Protein AF-A0A6N8U430-F1 (afdb_monomer_lite)

Structure (mmCIF, N/CA/C/O backbone):
data_AF-A0A6N8U430-F1
#
_entry.id   AF-A0A6N8U430-F1
#
loop_
_atom_site.group_PDB
_atom_site.id
_atom_site.type_symbol
_atom_site.label_atom_id
_atom_site.label_alt_id
_atom_site.label_comp_id
_atom_site.label_asym_id
_atom_site.label_entity_id
_atom_site.label_seq_id
_atom_site.pdbx_PDB_ins_code
_atom_site.Cartn_x
_atom_site.Cartn_y
_atom_site.Cartn_z
_atom_site.occupancy
_atom_site.B_iso_or_equiv
_atom_site.auth_seq_id
_atom_site.auth_comp_id
_atom_site.auth_asym_id
_atom_site.auth_atom_id
_atom_site.pdbx_PDB_model_num
ATOM 1 N N . MET A 1 1 ? -31.272 -9.610 10.798 1.00 34.94 1 MET A N 1
ATOM 2 C CA . MET A 1 1 ? -29.888 -9.736 10.284 1.00 34.94 1 MET A CA 1
ATOM 3 C C . MET A 1 1 ? -29.123 -8.487 10.704 1.00 34.94 1 MET A C 1
ATOM 5 O O . MET A 1 1 ? -29.225 -7.465 10.034 1.00 34.94 1 MET A O 1
ATOM 9 N N . ASN A 1 2 ? -28.458 -8.529 11.863 1.00 43.12 2 ASN A N 1
ATOM 10 C CA . ASN A 1 2 ? -27.751 -7.370 12.415 1.00 43.12 2 ASN A CA 1
ATOM 11 C C . ASN A 1 2 ? -26.486 -7.140 11.589 1.00 43.12 2 ASN A C 1
ATOM 13 O O . ASN A 1 2 ? -25.552 -7.940 11.622 1.00 43.12 2 ASN A O 1
ATOM 17 N N . LYS A 1 3 ? -26.488 -6.082 10.775 1.00 47.75 3 LYS A N 1
ATOM 18 C CA . LYS A 1 3 ? -25.328 -5.702 9.971 1.00 47.75 3 LYS A CA 1
ATOM 19 C C . LYS A 1 3 ? -24.242 -5.220 10.930 1.00 47.75 3 LYS A C 1
ATOM 21 O O . LYS A 1 3 ? -24.409 -4.183 11.567 1.00 47.75 3 LYS A O 1
ATOM 26 N N . LYS A 1 4 ? -23.153 -5.983 11.047 1.00 56.66 4 LYS A N 1
ATOM 27 C CA . LYS A 1 4 ? -21.955 -5.568 11.781 1.00 56.66 4 LYS A CA 1
ATOM 28 C C . LYS A 1 4 ? -21.473 -4.236 11.204 1.00 56.66 4 LYS A C 1
ATOM 30 O O . LYS A 1 4 ? -21.174 -4.157 10.013 1.00 56.66 4 LYS A O 1
ATOM 35 N N . LYS A 1 5 ? -21.453 -3.182 12.022 1.00 60.72 5 LYS A N 1
ATOM 36 C CA . LYS A 1 5 ? -20.896 -1.888 11.620 1.00 60.72 5 LYS A CA 1
ATOM 37 C C . LYS A 1 5 ? -19.378 -2.003 11.654 1.00 60.72 5 LYS A C 1
ATOM 39 O O . LYS A 1 5 ? -18.783 -2.023 12.726 1.00 60.72 5 LYS A O 1
ATOM 44 N N . VAL A 1 6 ? -18.767 -2.089 10.477 1.00 66.06 6 VAL A N 1
ATOM 45 C CA . VAL A 1 6 ? -17.321 -1.897 10.332 1.00 66.06 6 VAL A CA 1
ATOM 46 C C . VAL A 1 6 ? -17.004 -0.480 10.812 1.00 66.06 6 VAL A C 1
ATOM 48 O O . VAL A 1 6 ? -17.709 0.468 10.454 1.00 66.06 6 VAL A O 1
ATOM 51 N N . SER A 1 7 ? -16.000 -0.332 11.672 1.00 75.50 7 SER A N 1
ATOM 52 C CA . SER A 1 7 ? -15.659 0.973 12.232 1.00 75.50 7 SER A CA 1
ATOM 53 C C . SER A 1 7 ? -15.101 1.894 11.140 1.00 75.50 7 SER A C 1
ATOM 55 O O . SER A 1 7 ? -14.359 1.467 10.254 1.00 75.50 7 SER A O 1
ATOM 57 N N . VAL A 1 8 ? -15.462 3.179 11.205 1.00 77.88 8 VAL A N 1
ATOM 58 C CA . VAL A 1 8 ? -14.987 4.225 10.281 1.00 77.88 8 VAL A CA 1
ATOM 59 C C . VAL A 1 8 ? -13.467 4.171 10.028 1.00 77.88 8 VAL A C 1
ATOM 61 O O . VAL A 1 8 ? -13.094 4.188 8.859 1.00 77.88 8 VAL A O 1
ATOM 64 N N . PRO A 1 9 ? -12.574 4.030 11.035 1.00 78.00 9 PRO A N 1
ATOM 65 C CA . PRO A 1 9 ? -11.128 3.980 10.785 1.00 78.00 9 PRO A CA 1
ATOM 66 C C . PRO A 1 9 ? -10.676 2.778 9.943 1.00 78.00 9 PRO A C 1
ATOM 68 O O . PRO A 1 9 ? -9.75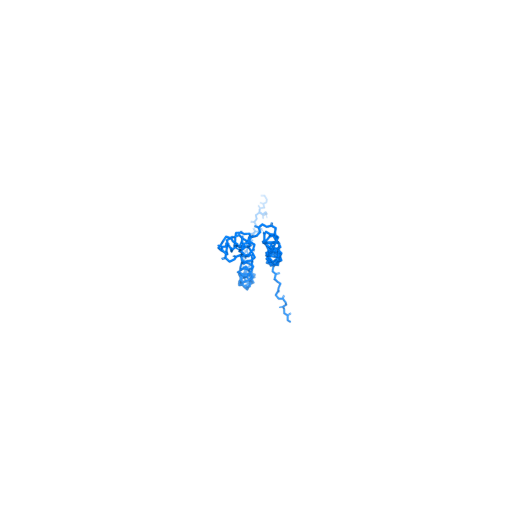4 2.906 9.139 1.00 78.00 9 PRO A O 1
ATOM 71 N N . VAL A 1 10 ? -11.333 1.622 10.084 1.00 80.81 10 VAL A N 1
ATOM 72 C CA . VAL A 1 10 ? -11.032 0.427 9.280 1.00 80.81 10 VAL A CA 1
ATOM 73 C C . VAL A 1 10 ? -11.380 0.671 7.813 1.00 80.81 10 VAL A C 1
ATOM 75 O O . VAL A 1 10 ? -10.610 0.317 6.923 1.00 80.81 10 VAL A O 1
ATOM 78 N N . ILE A 1 11 ? -12.513 1.329 7.554 1.00 83.81 11 ILE A N 1
ATOM 79 C CA . ILE A 1 11 ? -12.934 1.692 6.196 1.00 83.81 11 ILE A CA 1
ATOM 80 C C . ILE A 1 11 ? -11.916 2.637 5.555 1.00 83.81 11 ILE A C 1
ATOM 82 O O . ILE A 1 11 ? -11.516 2.413 4.414 1.00 83.81 11 ILE A O 1
ATOM 86 N N . THR A 1 12 ? -11.438 3.646 6.287 1.00 85.50 12 THR A N 1
ATOM 87 C CA . THR A 1 12 ? -10.429 4.580 5.773 1.00 85.50 12 THR A CA 1
ATOM 88 C C . THR A 1 12 ? -9.127 3.861 5.413 1.00 85.50 12 THR A C 1
ATOM 90 O O . THR A 1 12 ? -8.582 4.101 4.338 1.00 85.50 12 THR A O 1
ATOM 93 N N . LEU A 1 13 ? -8.658 2.927 6.252 1.00 84.75 13 LEU A N 1
ATOM 94 C CA . LEU A 1 13 ? -7.460 2.122 5.970 1.00 84.75 13 LEU A CA 1
ATOM 95 C C . LEU A 1 13 ? -7.605 1.282 4.696 1.00 84.75 13 LEU A C 1
ATOM 97 O O . LEU A 1 13 ? -6.679 1.241 3.885 1.00 84.75 13 LEU A O 1
ATOM 101 N N . TYR A 1 14 ? -8.769 0.663 4.481 1.00 83.88 14 TYR A N 1
ATOM 102 C CA . TYR A 1 14 ? -9.031 -0.080 3.248 1.00 83.88 14 TYR A CA 1
ATOM 103 C C . TYR A 1 14 ? -9.043 0.823 2.013 1.00 83.88 14 TYR A C 1
ATOM 105 O O . TYR A 1 14 ? -8.456 0.464 0.994 1.00 83.88 14 TYR A O 1
ATOM 113 N N . VAL A 1 15 ? -9.667 2.002 2.096 1.00 88.75 15 VAL A N 1
ATOM 114 C CA . VAL A 1 15 ? -9.686 2.962 0.982 1.00 88.75 15 VAL A CA 1
ATOM 115 C C . VAL A 1 15 ? -8.267 3.420 0.639 1.00 88.75 15 VAL A C 1
ATOM 117 O O . VAL A 1 15 ? -7.897 3.401 -0.534 1.00 88.75 15 VAL A O 1
ATOM 120 N N . LEU A 1 16 ? -7.441 3.754 1.639 1.00 87.81 16 LEU A N 1
ATOM 121 C CA . LEU A 1 16 ? -6.037 4.096 1.397 1.00 87.81 16 LEU A CA 1
ATOM 122 C C . LEU A 1 16 ? -5.270 2.932 0.757 1.00 87.81 16 LEU A C 1
ATOM 124 O O . LEU A 1 16 ? -4.517 3.160 -0.186 1.00 87.81 16 LEU A O 1
ATOM 128 N N . ALA A 1 17 ? -5.474 1.694 1.216 1.00 86.88 17 ALA A N 1
ATOM 129 C CA . ALA A 1 17 ? -4.811 0.528 0.633 1.00 86.88 17 ALA A CA 1
ATOM 130 C C . ALA A 1 17 ? -5.118 0.381 -0.868 1.00 86.88 17 ALA A C 1
ATOM 132 O O . ALA A 1 17 ? -4.207 0.156 -1.665 1.00 86.88 17 ALA A O 1
ATOM 133 N N . VAL A 1 18 ? -6.382 0.569 -1.267 1.00 89.38 18 VAL A N 1
ATOM 134 C CA . VAL A 1 18 ? -6.797 0.526 -2.679 1.00 89.38 18 VAL A CA 1
ATOM 135 C C . VAL A 1 18 ? -6.157 1.660 -3.481 1.00 89.38 18 VAL A C 1
ATOM 137 O O . VAL A 1 18 ? -5.678 1.420 -4.587 1.00 89.38 18 VAL A O 1
ATOM 140 N N . ILE A 1 19 ? -6.087 2.873 -2.926 1.00 91.31 19 ILE A N 1
ATOM 141 C CA . ILE A 1 19 ? -5.424 4.013 -3.579 1.00 91.31 19 ILE A CA 1
ATOM 142 C C . ILE A 1 19 ? -3.941 3.707 -3.827 1.00 91.31 19 ILE A C 1
ATOM 144 O O . ILE A 1 19 ? -3.464 3.876 -4.947 1.00 91.31 19 ILE A O 1
ATOM 148 N N . PHE A 1 20 ? -3.222 3.197 -2.823 1.00 88.94 20 PHE A N 1
ATOM 149 C CA . PHE A 1 20 ? -1.814 2.814 -2.971 1.00 88.94 20 PHE A CA 1
ATOM 150 C C . PHE A 1 20 ? -1.609 1.701 -4.004 1.00 88.94 20 PHE A C 1
ATOM 152 O O . PHE A 1 20 ? -0.623 1.724 -4.738 1.00 88.94 20 PHE A O 1
ATOM 159 N N . LEU A 1 21 ? -2.551 0.762 -4.109 1.00 87.75 21 LEU A N 1
ATOM 160 C CA . LEU A 1 21 ? -2.506 -0.305 -5.107 1.00 87.75 21 LEU A CA 1
ATOM 161 C C . LEU A 1 21 ? -2.682 0.252 -6.530 1.00 87.75 21 LEU A C 1
ATOM 163 O O . LEU A 1 21 ? -1.920 -0.109 -7.427 1.00 87.75 21 LEU A O 1
ATOM 167 N N . LEU A 1 22 ? -3.626 1.177 -6.730 1.00 90.25 22 LEU A N 1
ATOM 168 C CA . LEU A 1 22 ? -3.826 1.853 -8.017 1.00 90.25 22 LEU A CA 1
ATOM 169 C C . LEU A 1 22 ? -2.605 2.691 -8.418 1.00 90.25 22 LEU A C 1
ATOM 171 O O . LEU A 1 22 ? -2.178 2.629 -9.570 1.00 90.25 22 LEU A O 1
ATOM 175 N N . ILE A 1 23 ? -2.010 3.423 -7.470 1.00 86.94 23 ILE A N 1
ATOM 176 C CA . ILE A 1 23 ? -0.772 4.184 -7.698 1.00 86.94 23 ILE A CA 1
ATOM 177 C C . ILE A 1 23 ? 0.374 3.237 -8.070 1.00 86.94 23 ILE A C 1
ATOM 179 O O . ILE A 1 23 ? 1.075 3.488 -9.046 1.00 86.94 23 ILE A O 1
ATOM 183 N N . GLY A 1 24 ? 0.530 2.117 -7.357 1.00 84.50 24 GLY A N 1
ATOM 184 C CA . GLY A 1 24 ? 1.534 1.102 -7.678 1.00 84.50 24 GLY A CA 1
ATOM 185 C C . GLY A 1 24 ? 1.369 0.542 -9.094 1.00 84.50 24 GLY A C 1
ATOM 186 O O . GLY A 1 24 ? 2.342 0.470 -9.842 1.00 84.50 24 GLY A O 1
ATOM 187 N N . ALA A 1 25 ? 0.138 0.219 -9.504 1.00 85.75 25 ALA A N 1
ATOM 188 C CA . ALA A 1 25 ? -0.155 -0.244 -10.861 1.00 85.75 25 ALA A CA 1
ATOM 189 C C . ALA A 1 25 ? 0.168 0.818 -11.930 1.00 85.75 25 ALA A C 1
ATOM 191 O O . ALA A 1 25 ? 0.727 0.491 -12.978 1.00 85.75 25 ALA A O 1
ATOM 192 N N . PHE A 1 26 ? -0.125 2.092 -11.654 1.00 85.94 26 PHE A N 1
ATOM 193 C CA . PHE A 1 26 ? 0.234 3.198 -12.540 1.00 85.94 26 PHE A CA 1
ATOM 194 C C . PHE A 1 26 ? 1.757 3.389 -12.645 1.00 85.94 26 PHE A C 1
ATOM 196 O O . PHE A 1 26 ? 2.279 3.552 -13.746 1.00 85.94 26 PHE A O 1
ATOM 203 N N . SER A 1 27 ? 2.491 3.284 -11.532 1.00 81.12 27 SER A N 1
ATOM 204 C CA . SER A 1 27 ? 3.961 3.347 -11.518 1.00 81.12 27 SER A CA 1
ATOM 205 C C . SER A 1 27 ? 4.611 2.246 -12.358 1.00 81.12 27 SER A C 1
ATOM 207 O O . SER A 1 27 ? 5.626 2.496 -13.013 1.00 81.12 27 SER A O 1
ATOM 209 N N . VAL A 1 28 ? 4.021 1.045 -12.393 1.00 82.19 28 VAL A N 1
ATOM 210 C CA . VAL A 1 28 ? 4.479 -0.043 -13.272 1.00 82.19 28 VAL A CA 1
ATOM 211 C C . VAL A 1 28 ? 4.317 0.350 -14.741 1.00 82.19 28 VAL A C 1
ATOM 213 O O . VAL A 1 28 ? 5.257 0.196 -15.518 1.00 82.19 28 VAL A O 1
ATOM 216 N N . TRP A 1 29 ? 3.162 0.901 -15.124 1.00 80.12 29 TRP A N 1
ATOM 217 C CA . TRP A 1 29 ? 2.936 1.365 -16.496 1.00 80.12 29 TRP A CA 1
ATOM 218 C C . TRP A 1 29 ? 3.917 2.472 -16.891 1.00 80.12 29 TRP A C 1
ATOM 220 O O . TRP A 1 29 ? 4.557 2.400 -17.938 1.00 80.12 29 TRP A O 1
ATOM 230 N N . HIS A 1 30 ? 4.079 3.479 -16.035 1.00 79.19 30 HIS A N 1
ATOM 231 C CA . HIS A 1 30 ? 4.978 4.600 -16.295 1.00 79.19 30 HIS A CA 1
ATOM 232 C C . HIS A 1 30 ? 6.441 4.143 -16.428 1.00 79.19 30 HIS A C 1
ATOM 234 O O . HIS A 1 30 ? 7.172 4.588 -17.312 1.00 79.19 30 HIS A O 1
ATOM 240 N N . SER A 1 31 ? 6.876 3.207 -15.580 1.00 74.69 31 SER A N 1
ATOM 241 C CA . SER A 1 31 ? 8.217 2.615 -15.665 1.00 74.69 31 SER A CA 1
ATOM 242 C C . SER A 1 31 ? 8.416 1.818 -16.960 1.00 74.69 31 SER A C 1
ATOM 244 O O . SER A 1 31 ? 9.505 1.837 -17.536 1.00 74.69 31 SER A O 1
ATOM 246 N N . TYR A 1 32 ? 7.365 1.157 -17.455 1.00 76.19 32 TYR A N 1
ATOM 247 C CA . TYR A 1 32 ? 7.393 0.450 -18.737 1.00 76.19 32 TYR A CA 1
ATOM 248 C C . TYR A 1 32 ? 7.582 1.394 -19.912 1.00 76.19 32 TYR A C 1
ATOM 250 O O . TYR A 1 32 ? 8.444 1.155 -20.758 1.00 76.19 32 TYR A O 1
ATOM 258 N N . GLU A 1 33 ? 6.831 2.488 -19.934 1.00 78.31 33 GLU A N 1
ATOM 259 C CA . GLU A 1 33 ? 6.941 3.504 -20.974 1.00 78.31 33 GLU A CA 1
ATOM 260 C C . GLU A 1 33 ? 8.336 4.153 -20.983 1.00 78.31 33 GLU A C 1
ATOM 262 O O . GLU A 1 33 ? 8.950 4.292 -22.042 1.00 78.31 33 GLU A O 1
ATOM 267 N N . TYR A 1 34 ? 8.897 4.433 -19.801 1.00 72.06 34 TYR A N 1
ATOM 268 C CA . TYR A 1 34 ? 10.253 4.968 -19.654 1.00 72.06 34 TYR A CA 1
ATOM 269 C C . TYR A 1 34 ? 11.331 4.025 -20.214 1.00 72.06 34 TYR A C 1
ATOM 271 O O . TYR A 1 34 ? 12.177 4.435 -21.011 1.00 72.06 34 TYR A O 1
ATOM 279 N N . ILE A 1 35 ? 11.289 2.740 -19.848 1.00 73.81 35 ILE A N 1
ATOM 280 C CA . ILE A 1 35 ? 12.262 1.751 -20.334 1.00 73.81 35 ILE A CA 1
ATOM 281 C C . ILE A 1 35 ? 12.094 1.500 -21.835 1.00 73.81 35 ILE A C 1
ATOM 283 O O . ILE A 1 35 ? 13.087 1.428 -22.557 1.00 73.81 35 ILE A O 1
ATOM 287 N N . SER A 1 36 ? 10.856 1.422 -22.322 1.00 67.38 36 SER A N 1
ATOM 288 C CA . SER A 1 36 ? 10.542 1.307 -23.750 1.00 67.38 36 SER A CA 1
ATOM 289 C C . SER A 1 36 ? 11.130 2.473 -24.563 1.00 67.38 36 SER A C 1
ATOM 291 O O . SER A 1 36 ? 11.758 2.271 -25.609 1.00 67.38 36 SER A O 1
ATOM 293 N N . GLY A 1 37 ? 11.033 3.700 -24.040 1.00 67.62 37 GLY A N 1
ATOM 294 C CA . GLY A 1 37 ? 11.652 4.880 -24.643 1.00 67.62 37 GLY A CA 1
ATOM 295 C C . GLY A 1 37 ? 13.180 4.784 -24.731 1.00 67.62 37 GLY A C 1
ATOM 296 O O . GLY A 1 37 ? 13.767 5.114 -25.764 1.00 67.62 37 GLY A O 1
ATOM 297 N N . LEU A 1 38 ? 13.844 4.266 -23.694 1.00 65.19 38 LEU A N 1
ATOM 298 C CA . LEU A 1 38 ? 15.305 4.108 -23.677 1.00 65.19 38 LEU A CA 1
ATOM 299 C C . LEU A 1 38 ? 15.814 3.083 -24.701 1.00 65.19 38 LEU A C 1
ATOM 301 O O . LEU A 1 38 ? 16.859 3.299 -25.316 1.00 65.19 38 LEU A O 1
ATOM 305 N N . VAL A 1 39 ? 15.060 2.007 -24.930 1.00 62.97 39 VAL A N 1
ATOM 306 C CA . VAL A 1 39 ? 15.362 0.980 -25.945 1.00 62.97 39 VAL A CA 1
ATOM 307 C C . VAL A 1 39 ? 15.312 1.564 -27.347 1.00 62.97 39 VAL A C 1
ATOM 309 O O . VAL A 1 39 ? 16.211 1.335 -28.153 1.00 62.97 39 VAL A O 1
ATOM 312 N N . THR A 1 40 ? 14.284 2.368 -27.609 1.00 61.38 40 THR A N 1
ATOM 313 C CA . THR A 1 40 ? 14.022 2.941 -28.932 1.00 61.38 40 THR A CA 1
ATOM 314 C C . THR A 1 40 ? 15.012 4.057 -29.285 1.00 61.38 40 THR A C 1
ATOM 316 O O . THR A 1 40 ? 15.345 4.235 -30.453 1.00 61.38 40 THR A O 1
ATOM 319 N N . THR A 1 41 ? 15.517 4.788 -28.283 1.00 61.03 41 THR A N 1
ATOM 320 C CA . THR A 1 41 ? 16.318 6.007 -28.504 1.00 61.03 41 THR A CA 1
ATOM 321 C C . THR A 1 41 ? 17.828 5.788 -28.353 1.00 61.03 41 THR A C 1
ATOM 323 O O . THR A 1 41 ? 18.604 6.433 -29.049 1.00 61.03 41 THR A O 1
ATOM 326 N N . ASN A 1 42 ? 18.267 4.878 -27.472 1.00 60.53 42 ASN A N 1
ATOM 327 C CA . ASN A 1 42 ? 19.689 4.705 -27.132 1.00 60.53 42 ASN A CA 1
ATOM 328 C C . ASN A 1 42 ? 20.278 3.348 -27.552 1.00 60.53 42 ASN A C 1
ATOM 330 O O . ASN A 1 42 ? 21.401 3.028 -27.167 1.00 60.53 42 ASN A O 1
ATOM 334 N N . GLY A 1 43 ? 19.534 2.517 -28.293 1.00 58.62 43 GLY A N 1
ATOM 335 C CA . GLY A 1 43 ? 19.976 1.152 -28.615 1.00 58.62 43 GLY A CA 1
ATOM 336 C C . GLY A 1 43 ? 20.150 0.279 -27.365 1.00 58.62 43 GLY A C 1
ATOM 337 O O . GLY A 1 43 ? 20.932 -0.673 -27.364 1.00 58.62 43 GLY A O 1
ATOM 338 N N . PHE A 1 44 ? 19.449 0.626 -26.281 1.00 62.97 44 PHE A N 1
ATOM 339 C CA . PHE A 1 44 ? 19.532 -0.064 -25.003 1.00 62.97 44 PHE A CA 1
ATOM 340 C C . PHE A 1 44 ? 18.967 -1.480 -25.157 1.00 62.97 44 PHE A C 1
ATOM 342 O O . PHE A 1 44 ? 17.762 -1.671 -25.306 1.00 62.97 44 PHE A O 1
ATOM 349 N N . SER A 1 45 ? 19.838 -2.489 -25.137 1.00 60.44 45 SER A N 1
ATOM 350 C CA . SER A 1 45 ? 19.411 -3.888 -25.167 1.00 60.44 45 SER A CA 1
ATOM 351 C C . SER A 1 45 ? 18.888 -4.286 -23.788 1.00 60.44 45 SER A C 1
ATOM 353 O O . SER A 1 45 ? 19.657 -4.409 -22.831 1.00 60.44 45 SER A O 1
ATOM 355 N N . ILE A 1 46 ? 17.569 -4.494 -23.685 1.00 59.84 46 ILE A N 1
ATOM 356 C CA . ILE A 1 46 ? 16.893 -4.956 -22.457 1.00 59.84 46 ILE A CA 1
ATOM 357 C C . ILE A 1 46 ? 17.552 -6.225 -21.902 1.00 59.84 46 ILE A C 1
ATOM 359 O O . ILE A 1 46 ? 17.646 -6.365 -20.685 1.00 59.84 46 ILE A O 1
ATOM 363 N N . SER A 1 47 ? 18.025 -7.133 -22.764 1.00 63.56 47 SER A N 1
ATOM 364 C CA . SER A 1 47 ? 18.606 -8.407 -22.321 1.00 63.56 47 SER A CA 1
ATOM 365 C C . SER A 1 47 ? 19.909 -8.239 -21.539 1.00 63.56 47 SER A C 1
ATOM 367 O O . SER A 1 47 ? 20.125 -8.980 -20.585 1.00 63.56 47 SER A O 1
ATOM 369 N N . ASP A 1 48 ? 20.742 -7.253 -21.887 1.00 67.00 48 ASP A N 1
ATOM 370 C CA . ASP A 1 48 ? 22.036 -7.030 -21.225 1.00 67.00 48 ASP A CA 1
ATOM 371 C C . ASP A 1 48 ? 21.887 -6.285 -19.893 1.00 67.00 48 ASP A C 1
ATOM 373 O O . ASP A 1 48 ? 22.679 -6.480 -18.973 1.00 67.00 48 ASP A O 1
ATOM 377 N N . ASN A 1 49 ? 20.829 -5.483 -19.749 1.00 67.19 49 ASN A N 1
ATOM 378 C CA . ASN A 1 49 ? 20.601 -4.624 -18.582 1.00 67.19 49 ASN A CA 1
ATOM 379 C C . ASN A 1 49 ? 19.348 -5.015 -17.782 1.00 67.19 49 ASN A C 1
ATOM 381 O O . ASN A 1 49 ? 18.813 -4.229 -16.997 1.00 67.19 49 ASN A O 1
ATOM 385 N N . MET A 1 50 ? 18.873 -6.251 -17.954 1.00 67.00 50 MET A N 1
ATOM 386 C CA . MET A 1 50 ? 17.647 -6.762 -17.331 1.00 67.00 50 MET A CA 1
ATOM 387 C C . MET A 1 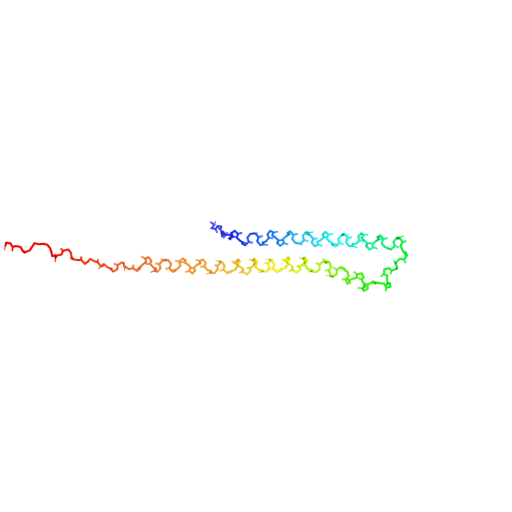50 ? 17.673 -6.657 -15.797 1.00 67.00 50 MET A C 1
ATOM 389 O O . MET A 1 50 ? 16.636 -6.428 -15.175 1.00 67.00 50 MET A O 1
ATOM 393 N N . LYS A 1 51 ? 18.857 -6.779 -15.179 1.00 71.38 51 LYS A N 1
ATOM 394 C CA . LYS A 1 51 ? 19.042 -6.586 -13.731 1.00 71.38 51 LYS A CA 1
ATOM 395 C C . LYS A 1 51 ? 18.744 -5.156 -13.289 1.00 71.38 51 LYS A C 1
ATOM 397 O O . LYS A 1 51 ? 18.040 -4.981 -12.297 1.00 71.38 51 LYS A O 1
ATOM 402 N N . ASP A 1 52 ? 19.241 -4.161 -14.012 1.00 74.75 52 ASP A N 1
ATOM 403 C CA . ASP A 1 52 ? 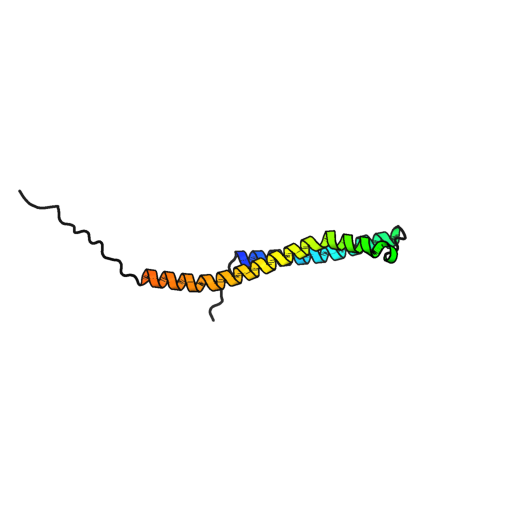19.052 -2.752 -13.656 1.00 74.75 52 ASP A CA 1
ATOM 404 C C . ASP A 1 52 ? 17.618 -2.304 -13.914 1.00 74.75 52 ASP A C 1
ATOM 406 O O . ASP A 1 52 ? 17.021 -1.627 -13.079 1.00 74.75 52 ASP A O 1
ATOM 410 N N . VAL A 1 53 ? 17.020 -2.796 -15.001 1.00 74.56 53 VAL A N 1
ATOM 411 C CA . VAL A 1 53 ? 15.589 -2.644 -15.279 1.00 74.56 53 VAL A CA 1
ATOM 412 C C . VAL A 1 53 ? 14.755 -3.206 -14.128 1.00 74.56 53 VAL A C 1
ATOM 414 O O . VAL A 1 53 ? 13.916 -2.507 -13.566 1.00 74.56 53 VAL A O 1
ATOM 417 N N . CYS A 1 54 ? 15.011 -4.451 -13.725 1.00 75.50 54 CYS A N 1
ATOM 418 C CA . CYS A 1 54 ? 14.271 -5.086 -12.640 1.00 75.50 54 CYS A CA 1
ATOM 419 C C . CYS A 1 54 ? 14.460 -4.331 -11.315 1.00 75.50 54 CYS A C 1
ATOM 421 O O . CYS A 1 54 ? 13.492 -4.079 -10.601 1.00 75.50 54 CYS A O 1
ATOM 423 N N . LYS A 1 55 ? 15.686 -3.887 -11.015 1.00 80.69 55 LYS A N 1
ATOM 424 C CA . LYS A 1 55 ? 15.991 -3.102 -9.815 1.00 80.69 55 LYS A CA 1
ATOM 425 C C . LYS A 1 55 ? 15.266 -1.754 -9.801 1.00 80.69 55 LYS A C 1
ATOM 427 O O . LYS A 1 55 ? 14.802 -1.346 -8.738 1.00 80.69 55 LYS A O 1
ATOM 432 N N . TYR A 1 56 ? 15.125 -1.095 -10.951 1.00 78.44 56 TYR A N 1
ATOM 433 C CA . TYR A 1 56 ? 14.362 0.147 -11.078 1.00 78.44 56 TYR A CA 1
ATOM 434 C C . TYR A 1 56 ? 12.883 -0.075 -10.747 1.00 78.44 56 TYR A C 1
ATOM 436 O O . TYR A 1 56 ? 12.354 0.586 -9.858 1.00 78.44 56 TYR A O 1
ATOM 444 N N . TYR A 1 57 ? 12.251 -1.093 -11.341 1.00 77.00 57 TYR A N 1
ATOM 445 C CA . TYR A 1 57 ? 10.874 -1.466 -10.998 1.00 77.00 57 TYR A CA 1
ATOM 446 C C . TYR A 1 57 ? 10.705 -1.816 -9.525 1.00 77.00 57 TYR A C 1
ATOM 448 O O . TYR A 1 57 ? 9.748 -1.375 -8.899 1.00 77.00 57 TYR A O 1
ATOM 456 N N . PHE A 1 58 ? 11.620 -2.598 -8.952 1.00 80.06 58 PHE A N 1
ATOM 457 C CA . PHE A 1 58 ? 11.555 -2.920 -7.531 1.00 80.06 58 PHE A CA 1
ATOM 458 C C . PHE A 1 58 ? 11.693 -1.667 -6.670 1.00 80.06 58 PHE A C 1
ATOM 460 O O . PHE A 1 58 ? 10.943 -1.516 -5.717 1.00 80.06 58 PHE A O 1
ATOM 467 N N . THR A 1 59 ? 12.591 -0.743 -6.999 1.00 80.12 59 THR A N 1
ATOM 468 C CA . THR A 1 59 ? 12.783 0.480 -6.205 1.00 80.12 59 THR A CA 1
ATOM 469 C C . THR A 1 59 ? 11.569 1.405 -6.295 1.00 80.12 59 THR A C 1
ATOM 471 O O . THR A 1 59 ? 11.101 1.893 -5.273 1.00 80.12 59 THR A O 1
ATOM 474 N N . GLU A 1 60 ? 11.020 1.587 -7.495 1.00 75.44 60 GLU A N 1
ATOM 475 C CA . GLU A 1 60 ? 9.898 2.497 -7.733 1.00 75.44 60 GLU A CA 1
ATOM 476 C C . GLU A 1 60 ? 8.551 1.903 -7.312 1.00 75.44 60 GLU A C 1
ATOM 478 O O . GLU A 1 60 ? 7.687 2.615 -6.817 1.00 75.44 60 GLU A O 1
ATOM 483 N N . CYS A 1 61 ? 8.340 0.597 -7.484 1.00 81.06 61 CYS A N 1
ATOM 484 C CA . CYS A 1 61 ? 7.031 -0.014 -7.253 1.00 81.06 61 CYS A CA 1
ATOM 485 C C . CYS A 1 61 ? 6.905 -0.674 -5.872 1.00 81.06 61 CYS A C 1
ATOM 487 O O . CYS A 1 61 ? 5.801 -0.711 -5.324 1.00 81.06 61 CYS A O 1
ATOM 489 N N . SER A 1 62 ? 7.995 -1.207 -5.293 1.00 80.81 62 SER A N 1
ATOM 490 C CA . SER A 1 62 ? 7.899 -2.041 -4.078 1.00 80.81 62 SER A CA 1
ATOM 491 C C . SER A 1 62 ? 7.317 -1.294 -2.885 1.00 80.81 62 SER A C 1
ATOM 493 O O . SER A 1 62 ? 6.544 -1.883 -2.133 1.00 80.81 62 SER A O 1
ATOM 495 N N . SER A 1 63 ? 7.621 -0.006 -2.733 1.00 85.94 63 SER A N 1
ATOM 496 C CA . SER A 1 63 ? 7.137 0.832 -1.636 1.00 85.94 63 SER A CA 1
ATOM 497 C C . SER A 1 63 ? 5.616 0.974 -1.678 1.00 85.94 63 SER A C 1
ATOM 499 O O . SER A 1 63 ? 4.958 0.753 -0.666 1.00 85.94 63 SER A O 1
ATOM 501 N N . TYR A 1 64 ? 5.029 1.259 -2.845 1.00 87.06 64 TYR A N 1
ATOM 502 C CA . TYR A 1 64 ? 3.573 1.394 -2.988 1.00 87.06 64 TYR A CA 1
ATOM 503 C C . TYR A 1 64 ? 2.842 0.079 -2.698 1.00 87.06 64 TYR A C 1
ATOM 505 O O . TYR A 1 64 ? 1.844 0.072 -1.974 1.00 87.06 64 TYR A O 1
ATOM 513 N N . PHE A 1 65 ? 3.375 -1.045 -3.186 1.00 83.44 65 PHE A N 1
ATOM 514 C CA . PHE A 1 65 ? 2.834 -2.369 -2.871 1.00 83.44 65 PHE 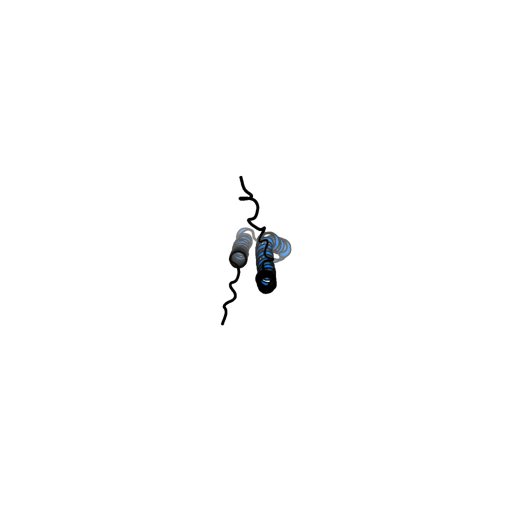A CA 1
ATOM 515 C C . PHE A 1 65 ? 2.999 -2.726 -1.388 1.00 83.44 65 PHE A C 1
ATOM 517 O O . PHE A 1 65 ? 2.076 -3.277 -0.788 1.00 83.44 65 PHE A O 1
ATOM 524 N N . ALA A 1 66 ? 4.128 -2.369 -0.771 1.00 87.19 66 ALA A N 1
ATOM 525 C CA . ALA A 1 66 ? 4.360 -2.572 0.654 1.00 87.19 66 ALA A CA 1
ATOM 526 C C . ALA A 1 66 ? 3.370 -1.764 1.504 1.00 87.19 66 ALA A C 1
ATOM 528 O O . ALA A 1 66 ? 2.768 -2.314 2.425 1.00 87.19 66 ALA A O 1
ATOM 529 N N . TYR A 1 67 ? 3.133 -0.492 1.169 1.00 88.25 67 TYR A N 1
ATOM 530 C CA . TYR A 1 67 ? 2.143 0.335 1.860 1.00 88.25 67 TYR A CA 1
ATOM 531 C C . TYR A 1 67 ? 0.725 -0.211 1.695 1.00 88.25 67 TYR A C 1
ATOM 533 O O . TYR A 1 67 ? 0.006 -0.324 2.687 1.00 88.25 67 TYR A O 1
ATOM 541 N N . ALA A 1 68 ? 0.334 -0.623 0.486 1.00 88.81 68 ALA A N 1
ATOM 542 C CA . ALA A 1 68 ? -0.968 -1.246 0.255 1.00 88.81 68 ALA A CA 1
ATOM 543 C C . ALA A 1 68 ? -1.152 -2.508 1.114 1.00 88.81 68 ALA A C 1
ATOM 545 O O . ALA A 1 68 ? -2.192 -2.685 1.750 1.00 88.81 68 ALA A O 1
ATOM 546 N N . PHE A 1 69 ? -0.124 -3.359 1.189 1.00 89.81 69 PHE A N 1
ATOM 547 C CA . PHE A 1 69 ? -0.166 -4.588 1.975 1.00 89.81 69 PHE A CA 1
ATOM 548 C C . PHE A 1 69 ? -0.236 -4.318 3.484 1.00 89.81 69 PHE A C 1
ATOM 550 O O . PHE A 1 69 ? -1.036 -4.938 4.187 1.00 89.81 69 PHE A O 1
ATOM 557 N N . LEU A 1 70 ? 0.555 -3.368 3.991 1.00 90.69 70 LEU A N 1
ATOM 558 C CA . LEU A 1 70 ? 0.546 -2.978 5.404 1.00 90.69 70 LEU A CA 1
ATOM 559 C C . LEU A 1 70 ? -0.793 -2.364 5.823 1.00 90.69 70 LEU A C 1
ATOM 561 O O . LEU A 1 70 ? -1.332 -2.712 6.870 1.00 90.69 70 LEU A O 1
ATOM 565 N N . LEU A 1 71 ? -1.360 -1.487 4.995 1.00 89.88 71 LEU A N 1
ATOM 566 C CA . LEU A 1 71 ? -2.654 -0.861 5.267 1.00 89.88 71 LEU A CA 1
ATOM 567 C C . LEU A 1 71 ? -3.793 -1.884 5.234 1.00 89.88 71 LEU A C 1
ATOM 569 O O . LEU A 1 71 ? -4.655 -1.872 6.112 1.00 89.88 71 LEU A O 1
ATOM 573 N N . TYR A 1 72 ? -3.770 -2.805 4.268 1.00 87.44 72 TYR A N 1
ATOM 574 C CA . TYR A 1 72 ? -4.751 -3.883 4.176 1.00 87.44 72 TYR A CA 1
ATOM 575 C C . TYR A 1 72 ? -4.673 -4.825 5.382 1.00 87.44 72 TYR A C 1
ATOM 577 O O . TYR A 1 72 ? -5.679 -5.075 6.044 1.00 87.44 72 TYR A O 1
ATOM 585 N N . THR A 1 73 ? -3.475 -5.317 5.711 1.00 88.38 73 THR A N 1
ATOM 586 C CA . THR A 1 73 ? -3.280 -6.211 6.863 1.00 88.38 73 THR A CA 1
ATOM 587 C C . THR A 1 73 ? -3.609 -5.519 8.184 1.00 88.38 73 THR A C 1
ATOM 589 O O . THR A 1 73 ? -4.292 -6.111 9.018 1.00 88.38 73 THR A O 1
ATOM 592 N N . GLY A 1 74 ? -3.231 -4.249 8.350 1.00 88.69 74 GLY A N 1
ATOM 593 C CA . GLY A 1 74 ? -3.631 -3.427 9.492 1.00 88.69 74 GLY A CA 1
ATOM 594 C C . GLY A 1 74 ? -5.151 -3.285 9.608 1.00 88.69 7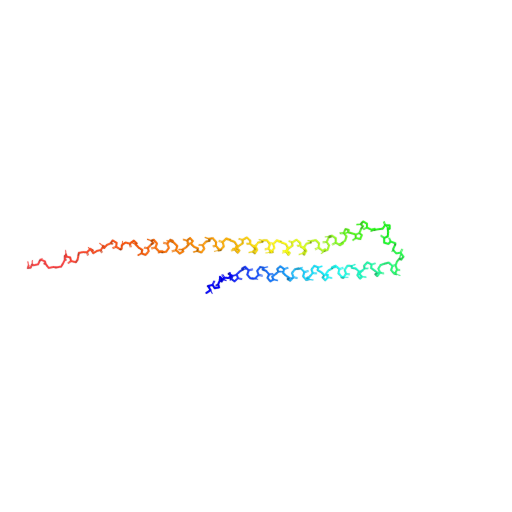4 GLY A C 1
ATOM 595 O O . GLY A 1 74 ? -5.709 -3.507 10.682 1.00 88.69 74 GLY A O 1
ATOM 596 N N . GLY A 1 75 ? -5.840 -3.006 8.497 1.00 86.25 75 GLY A N 1
ATOM 597 C CA . GLY A 1 75 ? -7.303 -2.956 8.440 1.00 86.25 75 GLY A CA 1
ATOM 598 C C . GLY A 1 75 ? -7.958 -4.277 8.855 1.00 86.25 75 GLY A C 1
ATOM 599 O O . GLY A 1 75 ? -8.881 -4.273 9.670 1.00 86.25 75 GLY A O 1
ATOM 600 N N . VAL A 1 76 ? -7.441 -5.414 8.373 1.00 84.56 76 VAL A N 1
ATOM 601 C CA . VAL A 1 76 ? -7.923 -6.757 8.748 1.00 84.56 76 VAL A CA 1
ATOM 602 C C . VAL A 1 76 ? -7.731 -7.025 10.241 1.00 84.56 76 VAL A C 1
ATOM 604 O O . VAL A 1 76 ? -8.650 -7.520 10.894 1.00 84.56 76 VAL A O 1
ATOM 607 N N . ILE A 1 77 ? -6.561 -6.702 10.801 1.00 86.81 77 ILE A N 1
ATOM 608 C CA . ILE A 1 77 ? -6.272 -6.921 12.225 1.00 86.81 77 ILE A CA 1
ATOM 609 C C . ILE A 1 77 ? -7.222 -6.090 13.090 1.00 86.81 77 ILE A C 1
ATOM 611 O O . ILE A 1 77 ? -7.827 -6.628 14.016 1.00 86.81 77 ILE A O 1
ATOM 615 N N . ILE A 1 78 ? -7.407 -4.807 12.769 1.00 84.38 78 ILE A N 1
ATOM 616 C CA . ILE A 1 78 ? -8.287 -3.908 13.529 1.00 84.38 78 ILE A CA 1
ATOM 617 C C . ILE A 1 78 ? -9.753 -4.345 13.412 1.00 84.38 78 ILE A C 1
ATOM 619 O O . ILE A 1 78 ? -10.485 -4.302 14.401 1.00 84.38 78 ILE A O 1
ATOM 623 N N . ASP A 1 79 ? -10.198 -4.807 12.241 1.00 82.62 79 ASP A N 1
ATOM 624 C CA . ASP A 1 79 ? -11.549 -5.351 12.070 1.00 82.62 79 ASP A CA 1
ATOM 625 C C . ASP A 1 79 ? -11.773 -6.597 12.939 1.00 82.62 79 ASP A C 1
ATOM 627 O O . ASP A 1 79 ? -12.786 -6.720 13.632 1.00 82.62 79 ASP A O 1
ATOM 631 N N . ARG A 1 80 ? -10.795 -7.511 12.973 1.00 80.38 80 ARG A N 1
ATOM 632 C CA . ARG A 1 80 ? -10.838 -8.698 13.840 1.00 80.38 80 ARG A CA 1
ATOM 633 C C . ARG A 1 80 ? -10.843 -8.319 15.320 1.00 80.38 80 ARG A C 1
ATOM 635 O O . ARG A 1 80 ? -11.614 -8.905 16.075 1.00 80.38 80 ARG A O 1
ATOM 642 N N . LEU A 1 81 ? -10.050 -7.325 15.717 1.00 81.25 81 LEU A N 1
ATOM 643 C CA . LEU A 1 81 ? -9.984 -6.845 17.097 1.00 81.25 81 LEU A CA 1
ATOM 644 C C . LEU A 1 81 ? -11.308 -6.205 17.539 1.00 81.25 81 LEU A C 1
ATOM 646 O O . LEU A 1 81 ? -11.835 -6.555 18.591 1.00 81.25 81 LEU A O 1
ATOM 650 N N . ASN A 1 82 ? -11.900 -5.342 16.708 1.00 78.12 82 ASN A N 1
ATOM 651 C CA . ASN A 1 82 ? -13.196 -4.714 16.991 1.00 78.12 82 ASN A CA 1
ATOM 652 C C . ASN A 1 82 ? -14.324 -5.747 17.107 1.00 78.12 82 ASN A C 1
ATOM 654 O O . ASN A 1 82 ? -15.193 -5.627 17.969 1.00 78.12 82 ASN A O 1
ATOM 658 N N . ASN A 1 83 ? -14.292 -6.792 16.278 1.00 74.81 83 ASN A N 1
ATOM 659 C CA . ASN A 1 83 ? -15.255 -7.889 16.350 1.00 74.81 83 ASN A CA 1
ATOM 660 C C . ASN A 1 83 ? -15.176 -8.694 17.662 1.00 74.81 83 ASN A C 1
ATOM 662 O O . ASN A 1 83 ? -16.178 -9.292 18.046 1.00 74.81 83 ASN A O 1
ATOM 666 N N . LEU A 1 84 ? -14.017 -8.726 18.327 1.00 72.50 84 LEU A N 1
ATOM 667 C CA . LEU A 1 84 ? -13.816 -9.403 19.615 1.00 72.50 84 LEU A CA 1
ATOM 668 C C . LEU A 1 84 ? -14.054 -8.469 20.810 1.00 72.50 84 LEU A C 1
ATOM 670 O O . LEU A 1 84 ? -14.552 -8.908 21.841 1.00 72.50 84 LEU A O 1
ATOM 674 N N . ALA A 1 85 ? -13.737 -7.182 20.666 1.00 67.81 85 ALA A N 1
ATOM 675 C CA . ALA A 1 85 ? -13.933 -6.181 21.710 1.00 67.81 85 ALA A CA 1
ATOM 676 C C . ALA A 1 85 ? -15.417 -5.837 21.934 1.00 67.81 85 ALA A C 1
ATOM 678 O O . ALA A 1 85 ? -15.823 -5.585 23.065 1.00 67.81 85 ALA A O 1
ATOM 679 N N . HIS A 1 86 ? -16.240 -5.860 20.881 1.00 65.50 86 HIS A N 1
ATOM 680 C CA . HIS A 1 86 ? -17.672 -5.552 20.974 1.00 65.50 86 HIS A CA 1
ATOM 681 C C . HIS A 1 86 ? -18.457 -6.465 21.938 1.00 65.50 86 HIS A C 1
ATOM 683 O O . HIS A 1 86 ? -19.112 -5.929 22.831 1.00 65.50 86 HIS A O 1
ATOM 689 N N . PRO A 1 87 ? -18.390 -7.811 21.837 1.00 63.16 87 PRO A N 1
ATOM 690 C CA . PRO A 1 87 ? -19.107 -8.685 22.769 1.00 63.16 87 PRO A CA 1
ATOM 691 C C . PRO A 1 87 ? -18.573 -8.586 24.205 1.00 63.16 87 PRO A C 1
ATOM 693 O O . PRO A 1 87 ? -19.325 -8.788 25.152 1.00 63.16 87 PRO A O 1
ATOM 696 N N . MET A 1 88 ? -17.291 -8.248 24.382 1.00 61.31 88 MET A N 1
ATOM 697 C CA . MET A 1 88 ? -16.704 -8.046 25.709 1.00 61.31 88 MET A CA 1
ATOM 698 C C . MET A 1 88 ? -17.217 -6.754 26.358 1.00 61.31 88 MET A C 1
ATOM 700 O O . MET A 1 88 ? -17.525 -6.752 27.545 1.00 61.31 88 MET A O 1
ATOM 704 N N . LYS A 1 89 ? -17.362 -5.672 25.581 1.00 67.81 89 LYS A N 1
ATOM 705 C CA . LYS A 1 89 ? -17.918 -4.408 26.079 1.00 67.81 89 LYS A CA 1
ATOM 706 C C . LYS A 1 89 ? -19.384 -4.561 26.501 1.00 67.81 89 LYS A C 1
ATOM 708 O O . LYS A 1 89 ? -19.736 -4.095 27.576 1.00 67.81 89 LYS A O 1
ATOM 713 N N . GLU A 1 90 ? -20.199 -5.256 25.701 1.00 67.56 90 GLU A N 1
ATOM 714 C CA . GLU A 1 90 ? -21.604 -5.539 26.046 1.00 67.56 90 GLU A CA 1
ATOM 715 C C . GLU A 1 90 ? -21.735 -6.396 27.314 1.00 67.56 90 GLU A C 1
ATOM 717 O O . GLU A 1 90 ? -22.589 -6.117 28.150 1.00 67.56 90 GLU A O 1
ATOM 722 N N . ALA A 1 91 ? -20.880 -7.410 27.489 1.00 68.50 91 ALA A N 1
ATOM 723 C CA . ALA A 1 91 ? -20.901 -8.252 28.686 1.00 68.50 91 ALA A CA 1
ATOM 724 C C . ALA A 1 91 ? -20.539 -7.469 29.961 1.00 68.50 91 ALA A C 1
ATOM 726 O O . ALA A 1 91 ? -21.182 -7.645 30.992 1.00 68.50 91 ALA A O 1
ATOM 727 N N . VAL A 1 92 ? -19.550 -6.573 29.876 1.00 74.88 92 VAL A N 1
ATOM 728 C CA . VAL A 1 92 ? -19.138 -5.727 31.006 1.00 74.88 92 VAL A CA 1
ATOM 729 C C . VAL A 1 92 ? -20.203 -4.683 31.346 1.00 74.88 92 VAL A C 1
ATOM 731 O O . VAL A 1 92 ? -20.476 -4.481 32.524 1.00 74.88 92 VAL A O 1
ATOM 734 N N . GLU A 1 93 ? -20.834 -4.041 30.354 1.00 71.12 93 GLU A N 1
ATOM 735 C CA . GLU A 1 93 ? -21.933 -3.087 30.599 1.00 71.12 93 GLU A CA 1
ATOM 736 C C . GLU A 1 93 ? -23.132 -3.766 31.279 1.00 71.12 93 GLU A C 1
ATOM 738 O O . GLU A 1 93 ? -23.655 -3.226 32.251 1.00 71.12 93 GLU A O 1
ATOM 743 N N . LEU A 1 94 ? -23.504 -4.977 30.851 1.00 73.75 94 LEU A N 1
ATOM 744 C CA . LEU A 1 94 ? -24.587 -5.745 31.475 1.00 73.75 94 LEU A CA 1
ATOM 745 C C . LEU A 1 94 ? -24.267 -6.181 32.914 1.00 73.75 94 LEU A C 1
ATOM 747 O O . LEU A 1 94 ? -25.142 -6.124 33.774 1.00 73.75 94 LEU A O 1
ATOM 751 N N . GLU A 1 95 ? -23.030 -6.595 33.207 1.00 72.06 95 GLU A N 1
ATOM 752 C CA . GLU A 1 95 ? -22.619 -6.912 34.585 1.00 72.06 95 GLU A CA 1
ATOM 753 C C . GLU A 1 95 ? -22.576 -5.672 35.488 1.00 72.06 95 GLU A C 1
ATOM 755 O O . GLU A 1 95 ? -22.861 -5.767 36.683 1.00 72.06 95 GLU A O 1
ATOM 760 N N . MET A 1 96 ? -22.230 -4.506 34.936 1.00 69.88 96 MET A N 1
ATOM 761 C CA . MET A 1 96 ? -22.205 -3.247 35.682 1.00 69.88 96 MET A CA 1
ATOM 762 C C . MET A 1 96 ? -23.620 -2.736 35.983 1.00 69.88 96 MET A C 1
ATOM 764 O O . MET A 1 96 ? -23.856 -2.225 37.073 1.00 69.88 96 MET A O 1
ATOM 768 N N . GLU A 1 97 ? -24.560 -2.916 35.052 1.00 68.44 97 GLU A N 1
ATOM 769 C CA . GLU A 1 97 ? -25.975 -2.546 35.205 1.00 68.44 97 GLU A CA 1
ATOM 770 C C . GLU A 1 97 ? -26.746 -3.525 36.116 1.00 68.44 97 GLU A C 1
ATOM 772 O O . GLU A 1 97 ? -27.702 -3.136 36.784 1.00 68.44 97 GLU A O 1
ATOM 777 N N . ALA A 1 98 ? -26.300 -4.783 36.211 1.00 63.59 98 ALA A N 1
ATOM 778 C CA . ALA A 1 98 ? -26.859 -5.792 37.114 1.00 63.59 98 ALA A CA 1
ATOM 779 C C . ALA A 1 98 ? -26.337 -5.704 38.563 1.00 63.59 98 ALA A C 1
ATOM 781 O O . ALA A 1 98 ? -26.822 -6.434 39.433 1.00 63.59 98 ALA A O 1
ATOM 782 N N . ARG A 1 99 ? -25.353 -4.839 38.847 1.00 53.06 99 ARG A N 1
ATOM 783 C CA . ARG A 1 99 ? -24.877 -4.605 40.213 1.00 53.06 99 ARG A CA 1
ATOM 784 C C . ARG A 1 99 ? -25.889 -3.684 40.919 1.00 53.06 99 ARG A C 1
ATOM 786 O O . ARG A 1 99 ? -26.102 -2.571 40.439 1.00 53.06 99 ARG A O 1
ATOM 793 N N . PRO A 1 100 ? -26.534 -4.111 42.024 1.00 48.09 100 PRO A N 1
ATOM 794 C CA . PRO A 1 100 ? -27.443 -3.235 42.746 1.00 48.09 100 PRO A CA 1
ATOM 795 C C . PRO A 1 100 ? -26.670 -1.998 43.202 1.00 48.09 100 PRO A C 1
ATOM 797 O O . PRO A 1 100 ? -25.568 -2.126 43.737 1.00 48.09 100 PRO A O 1
ATOM 800 N N . GLN A 1 101 ? -27.243 -0.818 42.958 1.00 50.84 101 GLN A N 1
ATOM 801 C CA . GLN A 1 101 ? -26.832 0.427 43.598 1.00 50.84 101 GLN A CA 1
ATOM 802 C C . GLN A 1 101 ? -26.908 0.165 45.107 1.00 50.84 101 GLN A C 1
ATOM 804 O O . GLN A 1 101 ? -28.004 0.029 45.653 1.00 50.84 101 GLN A O 1
ATOM 809 N N . GLU A 1 102 ? -25.762 -0.031 45.756 1.00 43.81 102 GLU A N 1
ATOM 810 C CA . GLU A 1 102 ? -25.710 -0.080 47.209 1.00 43.81 102 GLU A CA 1
ATOM 811 C C . GLU A 1 102 ? -26.106 1.315 47.687 1.00 43.81 102 GLU A C 1
ATOM 813 O O . GLU A 1 102 ? -25.446 2.312 47.403 1.00 43.81 102 GLU A O 1
ATOM 818 N N . ASN A 1 103 ? -27.293 1.348 48.273 1.00 42.25 103 ASN A N 1
ATOM 819 C CA . ASN A 1 103 ? -28.007 2.496 48.778 1.00 42.25 103 ASN A CA 1
ATOM 820 C C . ASN A 1 103 ? -27.156 3.209 49.841 1.00 42.25 103 ASN A C 1
ATOM 822 O O . ASN A 1 103 ? -27.164 2.800 50.998 1.00 42.25 103 ASN A O 1
ATOM 826 N N . GLU A 1 104 ? -26.437 4.269 49.473 1.00 43.94 104 GLU A N 1
ATOM 827 C CA . GLU A 1 104 ? -25.928 5.245 50.445 1.00 43.94 104 GLU A CA 1
ATOM 828 C C . GLU A 1 104 ? -27.036 6.283 50.715 1.00 43.94 104 GLU A C 1
ATOM 830 O O . GLU A 1 104 ? -26.923 7.471 50.420 1.00 43.94 104 GLU A O 1
ATOM 835 N N . GLU A 1 105 ? -28.160 5.802 51.258 1.00 45.16 105 GLU A N 1
ATOM 836 C CA . GLU A 1 105 ? -29.066 6.622 52.064 1.00 45.16 105 GLU A CA 1
ATOM 837 C C . GLU A 1 105 ? -28.313 6.973 53.356 1.00 45.16 105 GLU A C 1
ATOM 839 O O . GLU A 1 105 ? -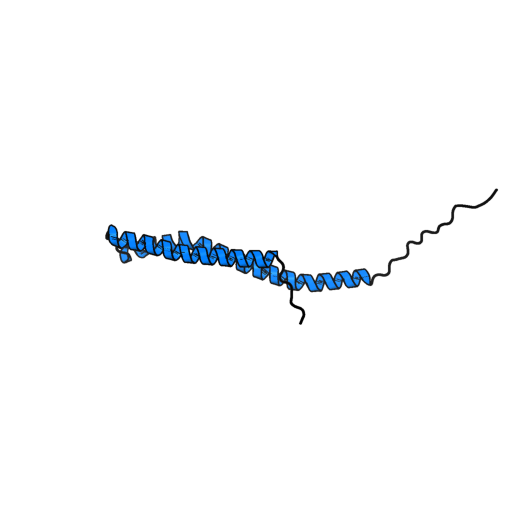28.413 6.278 54.365 1.00 45.16 105 GLU A O 1
ATOM 844 N N . VAL A 1 106 ? -27.518 8.047 53.331 1.00 39.75 106 VAL A N 1
ATOM 845 C CA . VAL A 1 106 ? -27.077 8.701 54.570 1.00 39.75 106 VAL A CA 1
ATOM 846 C C . VAL A 1 106 ? -28.210 9.608 55.030 1.00 39.75 106 VAL A C 1
ATOM 848 O O . VAL A 1 106 ? -28.299 10.776 54.665 1.00 39.75 106 VAL A O 1
ATOM 851 N N . GLU A 1 107 ? -29.127 8.963 55.745 1.00 39.59 107 GLU A N 1
ATOM 852 C CA . GLU A 1 107 ? -29.881 9.442 56.902 1.00 39.59 107 GLU A CA 1
ATOM 853 C C . GLU A 1 107 ? -29.824 10.961 57.159 1.00 39.59 107 GLU A C 1
ATOM 855 O O . GLU A 1 107 ? -28.911 11.511 57.777 1.00 39.59 107 GLU A O 1
ATOM 860 N N . GLU A 1 108 ? -30.879 11.630 56.702 1.00 46.78 108 GLU A N 1
ATOM 861 C CA . GLU A 1 108 ? -31.301 12.967 57.099 1.00 46.78 108 GLU A CA 1
ATOM 862 C C . GLU A 1 108 ? -31.793 12.929 58.562 1.00 46.78 108 GLU A C 1
ATOM 864 O O . GLU A 1 108 ? -32.991 12.889 58.813 1.00 46.78 108 GLU A O 1
ATOM 869 N N . VAL A 1 109 ? -30.889 12.887 59.551 1.00 46.34 109 VAL A N 1
ATOM 870 C CA . VAL A 1 109 ? -31.242 13.074 60.975 1.00 46.34 109 VAL A CA 1
ATOM 871 C C . VAL A 1 109 ? -30.130 13.830 61.708 1.00 46.34 109 VAL A C 1
ATOM 873 O O . VAL A 1 109 ? -29.319 13.237 62.404 1.00 46.34 109 VAL A O 1
ATOM 876 N N . GLU A 1 110 ? -30.089 15.157 61.562 1.00 43.12 110 GLU A N 1
ATOM 877 C CA . GLU A 1 110 ? -29.582 16.068 62.609 1.00 43.12 110 GLU A CA 1
ATOM 878 C C . GLU A 1 110 ? -30.020 17.524 62.339 1.00 43.12 110 GLU A C 1
ATOM 880 O O . GLU A 1 110 ? -29.250 18.481 62.346 1.00 43.12 110 GLU A O 1
ATOM 885 N N . ALA A 1 111 ? -31.314 17.714 62.093 1.00 50.34 111 ALA A N 1
ATOM 886 C CA . ALA A 1 111 ? -31.983 18.967 62.406 1.00 50.34 111 ALA A CA 1
ATOM 887 C C . ALA A 1 111 ? -33.204 18.594 63.246 1.00 50.34 111 ALA A C 1
ATOM 889 O O . ALA A 1 111 ? -33.987 17.759 62.814 1.00 50.34 111 ALA A O 1
ATOM 890 N N . GLU A 1 112 ? -33.339 19.207 64.425 1.00 48.16 112 GLU A N 1
ATOM 891 C CA . GLU A 1 112 ? -34.488 19.096 65.345 1.00 48.16 112 GLU A CA 1
ATOM 892 C C . GLU A 1 112 ? -34.357 18.102 66.527 1.00 48.16 112 GLU A C 1
ATOM 894 O O . GLU A 1 112 ? -35.087 17.125 66.658 1.00 48.16 112 GLU A O 1
ATOM 899 N N . ILE A 1 113 ? -33.474 18.439 67.478 1.00 38.34 113 ILE A N 1
ATOM 900 C CA . ILE A 1 113 ? -33.757 18.322 68.924 1.00 38.34 113 ILE A CA 1
ATOM 901 C C . ILE A 1 113 ? -33.454 19.718 69.508 1.00 38.34 113 ILE A C 1
ATOM 903 O O . ILE A 1 113 ? -32.293 20.103 69.579 1.00 38.34 113 ILE A O 1
ATOM 907 N N . VAL A 1 114 ? -34.438 20.625 69.524 1.00 42.00 114 VAL A N 1
ATOM 908 C CA . VAL A 1 114 ? -35.376 20.933 70.630 1.00 42.00 114 VAL A CA 1
ATOM 909 C C . VAL A 1 114 ? -34.783 21.926 71.645 1.00 42.00 114 VAL A C 1
ATOM 911 O O . VAL A 1 114 ? -33.774 21.633 72.273 1.00 42.00 114 VAL A O 1
ATOM 914 N N . GLU A 1 115 ? -35.500 23.057 71.752 1.00 41.38 115 GLU A N 1
ATOM 915 C CA . GLU A 1 115 ? -35.606 24.063 72.839 1.00 41.38 115 GLU A CA 1
ATOM 916 C C . GLU A 1 115 ? -34.353 24.675 73.483 1.00 41.38 115 GLU A C 1
ATOM 918 O O . GLU A 1 115 ? -33.644 24.005 74.264 1.00 41.38 115 GLU A O 1
#

Organism: NCBI:txid2692629

Secondary structure (DSSP, 8-state):
-------HHHHHHHHHHHHHHHHHHHHHHHHHHHHHHHHHHH---TTTSHHHHHHHHHHHHHHHHHHHHHHHHHHHHHHHHHHHHHHHHHHHHHHHHTS-----------S----

Radius of gyration: 31.29 Å; chains: 1; bounding box: 58×34×102 Å

Sequence (115 aa):
MNKKKVSVPVITLYVLAVIFLLIGAFSVWHSYEYISGLVTTNGFSISDNMKDVCKYYFTECSSYFAYAFLLYTGGVIIDRLNNLAHPMKEAVELEMEARPQENEEVEEVEAEIVE

pLDDT: mean 71.12, std 15.14, range [34.94, 91.31]

Foldseek 3Di:
DDPPDQDPVLVVLLVLLVVLVVVLVVQVVVLVVVVVVCCVPPVDDCVVCVVVSVVVNCVRRVVSNVSSVVSNVVSVVVSVVCVVVVVVVVVVVVVVVPDPPPDPPPDPPDDDDDD